Protein AF-A0A7C9ABK2-F1 (afdb_monomer_lite)

Structure (mmCIF, N/CA/C/O backbone):
data_AF-A0A7C9ABK2-F1
#
_entry.id   AF-A0A7C9ABK2-F1
#
loop_
_atom_site.group_PDB
_atom_site.id
_atom_site.type_symbol
_atom_site.label_atom_id
_atom_site.label_alt_id
_atom_site.label_comp_id
_atom_site.label_asym_id
_atom_site.label_entity_id
_atom_site.label_seq_id
_atom_site.pdbx_PDB_ins_code
_atom_site.Cartn_x
_atom_site.Cartn_y
_atom_site.Cartn_z
_atom_site.occupancy
_atom_site.B_iso_or_equiv
_atom_site.auth_seq_id
_atom_site.auth_comp_id
_atom_site.auth_asym_id
_atom_site.auth_atom_id
_atom_site.pdbx_PDB_model_num
ATOM 1 N N . ARG A 1 1 ? -64.795 30.489 -0.704 1.00 39.81 1 ARG A N 1
ATOM 2 C CA . ARG A 1 1 ? -64.327 29.083 -0.762 1.00 39.81 1 ARG A CA 1
ATOM 3 C C . ARG A 1 1 ? -62.913 29.056 -0.184 1.00 39.81 1 ARG A C 1
ATOM 5 O O . ARG A 1 1 ? -62.066 29.765 -0.701 1.00 39.81 1 ARG A O 1
ATOM 12 N N . PHE A 1 2 ? -62.745 28.343 0.932 1.00 32.12 2 PHE A N 1
ATOM 13 C CA . PHE A 1 2 ? -61.492 27.897 1.573 1.00 32.12 2 PHE A CA 1
ATOM 14 C C . PHE A 1 2 ? -60.547 27.220 0.542 1.00 32.12 2 PHE A C 1
ATOM 16 O O . PHE A 1 2 ? -61.058 26.779 -0.482 1.00 32.12 2 PHE A O 1
ATOM 23 N N . SER A 1 3 ? -59.230 27.023 0.678 1.00 32.69 3 SER A N 1
ATOM 24 C CA . SER A 1 3 ? -58.205 27.239 1.714 1.00 32.69 3 SER A CA 1
ATOM 25 C C . SER A 1 3 ? -56.818 26.993 1.072 1.00 32.69 3 SER A C 1
ATOM 27 O O . SER A 1 3 ? -56.724 26.297 0.064 1.00 32.69 3 SER A O 1
ATOM 29 N N . ASN A 1 4 ? -55.757 27.517 1.698 1.00 36.34 4 ASN A N 1
ATOM 30 C CA . ASN A 1 4 ? -54.341 27.161 1.503 1.00 36.34 4 ASN A CA 1
ATOM 31 C C . ASN A 1 4 ? -54.066 25.646 1.617 1.00 36.34 4 ASN A C 1
ATOM 33 O O . ASN A 1 4 ? -54.653 25.002 2.481 1.00 36.34 4 ASN A O 1
ATOM 37 N N . SER A 1 5 ? -53.056 25.131 0.900 1.00 35.53 5 SER A N 1
ATOM 38 C CA . SER A 1 5 ? -51.936 24.407 1.536 1.00 35.53 5 SER A CA 1
ATOM 39 C C . SER A 1 5 ? -50.783 24.149 0.564 1.00 35.53 5 SER A C 1
ATOM 41 O O . SER A 1 5 ? -50.964 23.693 -0.561 1.00 35.53 5 SER A O 1
ATOM 43 N N . GLN A 1 6 ? -49.587 24.421 1.076 1.00 47.31 6 GLN A N 1
ATOM 44 C CA . GLN A 1 6 ? -48.274 24.057 0.565 1.00 47.31 6 GLN A CA 1
ATOM 45 C C . GLN A 1 6 ? -48.133 22.532 0.441 1.00 47.31 6 GLN A C 1
ATOM 47 O O . GLN A 1 6 ? -48.621 21.801 1.301 1.00 47.31 6 GLN A O 1
ATOM 52 N N . PHE A 1 7 ? -47.360 22.073 -0.544 1.00 38.53 7 PHE A N 1
ATOM 53 C CA . PHE A 1 7 ? -46.686 20.777 -0.482 1.00 38.53 7 PHE A CA 1
ATOM 54 C C . PHE A 1 7 ? -45.187 20.990 -0.691 1.00 38.53 7 PHE A C 1
ATOM 56 O O . PHE A 1 7 ? -44.693 21.141 -1.806 1.00 38.53 7 PHE A O 1
ATOM 63 N N . ARG A 1 8 ? -44.473 21.042 0.437 1.00 41.28 8 ARG A N 1
ATOM 64 C CA . ARG A 1 8 ? -43.042 20.762 0.521 1.00 41.28 8 ARG A CA 1
ATOM 65 C C . ARG A 1 8 ? -42.880 19.248 0.430 1.00 41.28 8 ARG A C 1
ATOM 67 O O . ARG A 1 8 ? -43.354 18.558 1.323 1.00 41.28 8 ARG A O 1
ATOM 74 N N . ASN A 1 9 ? -42.159 18.758 -0.571 1.00 34.47 9 ASN A N 1
ATOM 75 C CA . ASN A 1 9 ? -41.586 17.415 -0.526 1.00 34.47 9 ASN A CA 1
ATOM 76 C C . ASN A 1 9 ? -40.066 17.547 -0.431 1.00 34.47 9 ASN A C 1
ATOM 78 O O . ASN A 1 9 ? -39.345 17.506 -1.421 1.00 34.47 9 ASN A O 1
ATOM 82 N N . THR A 1 10 ? -39.586 17.754 0.793 1.00 35.94 10 THR A N 1
ATOM 83 C CA . THR A 1 10 ? -38.205 17.460 1.177 1.00 35.94 10 THR A CA 1
ATOM 84 C C . THR A 1 10 ? -38.068 15.947 1.289 1.00 35.94 10 THR A C 1
ATOM 86 O O . THR A 1 10 ? -38.533 15.356 2.264 1.00 35.94 10 THR A O 1
ATOM 89 N N . LEU A 1 11 ? -37.449 15.319 0.293 1.00 43.12 11 LEU A N 1
ATOM 90 C CA . LEU A 1 11 ? -36.956 13.950 0.403 1.00 43.12 11 LEU A CA 1
ATOM 91 C C . LEU A 1 11 ? -35.639 14.001 1.180 1.00 43.12 11 LEU A C 1
ATOM 93 O O . LEU A 1 11 ? -34.585 14.283 0.619 1.00 43.12 11 LEU A O 1
ATOM 97 N N . THR A 1 12 ? -35.707 13.788 2.490 1.00 48.06 12 THR A N 1
ATOM 98 C CA . THR A 1 12 ? -34.525 13.457 3.286 1.00 48.06 12 THR A CA 1
ATOM 99 C C . THR A 1 12 ? -34.307 11.945 3.199 1.00 48.06 12 THR A C 1
ATOM 101 O O . THR A 1 12 ? -35.202 11.186 3.580 1.00 48.06 12 THR A O 1
ATOM 104 N N . PRO A 1 13 ? -33.151 11.456 2.720 1.00 42.41 13 PRO A N 1
ATOM 105 C CA . PRO A 1 13 ? -32.814 10.059 2.898 1.00 42.41 13 PRO A CA 1
ATOM 106 C C . PRO A 1 13 ? -32.376 9.893 4.354 1.00 42.41 13 PRO A C 1
ATOM 108 O O . PRO A 1 13 ? -31.284 10.292 4.751 1.00 42.41 13 PRO A O 1
ATOM 111 N N . LYS A 1 14 ? -33.261 9.342 5.189 1.00 44.75 14 LYS A N 1
ATOM 112 C CA . LYS A 1 14 ? -32.866 8.789 6.488 1.00 44.75 14 LYS A CA 1
ATOM 113 C C . LYS A 1 14 ? -32.170 7.458 6.235 1.00 44.75 14 LYS A C 1
ATOM 115 O O . LYS A 1 14 ? -32.783 6.399 6.354 1.00 44.75 14 LYS A O 1
ATOM 120 N N . THR A 1 15 ? -30.896 7.510 5.875 1.00 44.88 15 THR A N 1
ATOM 121 C CA . THR A 1 15 ? -30.038 6.329 5.900 1.00 44.88 15 THR A CA 1
ATOM 122 C C . THR A 1 15 ? -29.707 6.062 7.364 1.00 44.88 15 THR A C 1
ATOM 124 O O . THR A 1 15 ? -28.815 6.674 7.945 1.00 44.88 15 THR A O 1
ATOM 127 N N . HIS A 1 16 ? -30.492 5.196 8.006 1.00 41.84 16 HIS A N 1
ATOM 128 C CA . HIS A 1 16 ? -30.085 4.581 9.264 1.00 41.84 16 HIS A CA 1
ATOM 129 C C . HIS A 1 16 ? -28.910 3.652 8.950 1.00 41.84 16 HIS A C 1
ATOM 131 O O . HIS A 1 16 ? -29.102 2.473 8.657 1.00 41.84 16 HIS A O 1
ATOM 137 N N . PHE A 1 17 ? -27.693 4.194 8.984 1.00 46.81 17 PHE A N 1
ATOM 138 C CA . PHE A 1 17 ? -26.492 3.379 9.081 1.00 46.81 17 PHE A CA 1
ATOM 139 C C . PHE A 1 17 ? -26.528 2.709 10.449 1.00 46.81 17 PHE A C 1
ATOM 141 O O . PHE A 1 17 ? -26.199 3.301 11.477 1.00 46.81 17 PHE A O 1
ATOM 148 N N . VAL A 1 18 ? -27.013 1.470 10.470 1.00 43.78 18 VAL A N 1
ATOM 149 C CA . VAL A 1 18 ? -26.737 0.561 11.573 1.00 43.78 18 VAL A CA 1
ATOM 150 C C . VAL A 1 18 ? -25.224 0.396 11.563 1.00 43.78 18 VAL A C 1
ATOM 152 O O . VAL A 1 18 ? -24.700 -0.312 10.707 1.00 43.78 18 VAL A O 1
ATOM 155 N N . ARG A 1 19 ? -24.532 1.095 12.473 1.00 43.00 19 ARG A N 1
ATOM 156 C CA . ARG A 1 19 ? -23.124 0.848 12.787 1.00 43.00 19 ARG A CA 1
ATOM 157 C C . ARG A 1 19 ? -23.029 -0.598 13.254 1.00 43.00 19 ARG A C 1
ATOM 159 O O . ARG A 1 19 ? -23.260 -0.902 14.423 1.00 43.00 19 ARG A O 1
ATOM 166 N N . ARG A 1 20 ? -22.802 -1.515 12.317 1.00 47.53 20 ARG A N 1
ATOM 167 C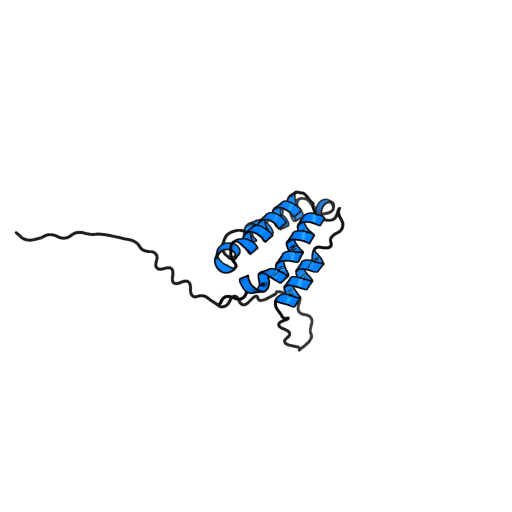 CA . ARG A 1 20 ? -22.340 -2.848 12.668 1.00 47.53 20 ARG A CA 1
ATOM 168 C C . ARG A 1 20 ? -20.908 -2.659 13.155 1.00 47.53 20 ARG A C 1
ATOM 170 O O . ARG A 1 20 ? -20.159 -1.960 12.477 1.00 47.53 20 ARG A O 1
ATOM 177 N N . PRO A 1 21 ? -20.525 -3.226 14.308 1.00 44.19 21 PRO A N 1
ATOM 178 C CA . PRO A 1 21 ? -19.114 -3.310 14.638 1.00 44.19 21 PRO A CA 1
ATOM 179 C C . PRO A 1 21 ? -18.418 -3.986 13.457 1.00 44.19 21 PRO A C 1
ATOM 181 O O . PRO A 1 21 ? -18.882 -5.032 12.987 1.00 44.19 21 PRO A O 1
ATOM 184 N N . PHE A 1 22 ? -17.378 -3.340 12.933 1.00 46.69 22 PHE A N 1
ATOM 185 C CA . PHE A 1 22 ? -16.584 -3.853 11.828 1.00 46.69 22 PHE A CA 1
ATOM 186 C C . PHE A 1 22 ? -15.852 -5.100 12.334 1.00 46.69 22 PHE A C 1
ATOM 188 O O . PHE A 1 22 ? -14.774 -5.037 12.917 1.00 46.69 22 PHE A O 1
ATOM 195 N N . SER A 1 23 ? -16.510 -6.254 12.226 1.00 42.09 23 SER A N 1
ATOM 196 C CA . SER A 1 23 ? -15.901 -7.539 12.535 1.00 42.09 23 SER A CA 1
ATOM 197 C C . SER A 1 23 ? -15.054 -7.912 11.330 1.00 42.09 23 SER A C 1
ATOM 199 O O . SER A 1 23 ? -15.564 -8.423 10.332 1.00 42.09 23 SER A O 1
ATOM 201 N N . VAL A 1 24 ? -13.763 -7.599 11.411 1.00 47.97 24 VAL A N 1
ATOM 202 C CA . VAL A 1 24 ? -12.772 -8.031 10.428 1.00 47.97 24 VAL A CA 1
ATOM 203 C C . VAL A 1 24 ? -12.662 -9.553 10.530 1.00 47.97 24 VAL A C 1
ATOM 205 O O . VAL A 1 24 ? -11.942 -10.081 11.371 1.00 47.97 24 VAL A O 1
ATOM 208 N N . SER A 1 25 ? -13.415 -10.287 9.711 1.00 43.25 25 SER A N 1
ATOM 209 C CA . SER A 1 25 ? -13.138 -11.708 9.490 1.00 43.25 25 SER A CA 1
ATOM 210 C C . SER A 1 25 ? -11.958 -11.795 8.538 1.00 43.25 25 SER A C 1
ATOM 212 O O . SER A 1 25 ? -12.117 -11.726 7.321 1.00 43.25 25 SER A O 1
ATOM 214 N N . LEU A 1 26 ? -10.758 -11.890 9.105 1.00 51.47 26 LEU A N 1
ATOM 215 C CA . LEU A 1 26 ? -9.567 -12.201 8.333 1.00 51.47 26 LEU A CA 1
ATOM 216 C C . LEU A 1 26 ? -9.713 -13.615 7.775 1.00 51.47 26 LEU A C 1
ATOM 218 O O . LEU A 1 26 ? -9.858 -14.575 8.530 1.00 51.47 26 LEU A O 1
ATOM 222 N N . ALA A 1 27 ? -9.653 -13.740 6.451 1.00 45.16 27 ALA A N 1
ATOM 223 C CA . ALA A 1 27 ? -9.524 -15.022 5.773 1.00 45.16 27 ALA A CA 1
ATOM 224 C C . ALA A 1 27 ? -8.092 -15.553 5.961 1.00 45.16 27 ALA A C 1
ATOM 226 O O . ALA A 1 27 ? -7.303 -15.620 5.021 1.00 45.16 27 ALA A O 1
ATOM 227 N N . LEU A 1 28 ? -7.729 -15.876 7.202 1.00 45.97 28 LEU A N 1
ATOM 228 C CA . LEU A 1 28 ? -6.556 -16.689 7.483 1.00 45.97 28 LEU A CA 1
ATOM 229 C C . LEU A 1 28 ? -6.854 -18.080 6.924 1.00 45.97 28 LEU A C 1
ATOM 231 O O . LEU A 1 28 ? -7.902 -18.655 7.220 1.00 45.97 28 LEU A O 1
ATOM 235 N N . THR A 1 29 ? -5.968 -18.604 6.083 1.00 39.94 29 THR A N 1
ATOM 236 C CA . THR A 1 29 ? -6.036 -19.998 5.645 1.00 39.94 29 THR A CA 1
ATOM 237 C C . THR A 1 29 ? -6.166 -20.883 6.886 1.00 39.94 29 THR A C 1
ATOM 239 O O . THR A 1 29 ? -5.365 -20.758 7.811 1.00 39.94 29 THR A O 1
ATOM 242 N N . GLU A 1 30 ? -7.216 -21.713 6.944 1.00 40.19 30 GLU A N 1
ATOM 243 C CA . GLU A 1 30 ? -7.496 -22.596 8.082 1.00 40.19 30 GLU A CA 1
ATOM 244 C C . GLU A 1 30 ? -6.265 -23.463 8.374 1.00 40.19 30 GLU A C 1
ATOM 246 O O . GLU A 1 30 ? -5.985 -24.450 7.696 1.00 40.19 30 GLU A O 1
ATOM 251 N N . SER A 1 31 ? -5.495 -23.062 9.383 1.00 44.94 31 SER A N 1
ATOM 252 C CA . SER A 1 31 ? -4.517 -23.917 10.033 1.00 44.94 31 SER A CA 1
ATOM 253 C C . SER A 1 31 ? -5.272 -24.667 11.120 1.00 44.94 31 SER A C 1
ATOM 255 O O . SER A 1 31 ? -5.863 -24.049 12.005 1.00 44.94 31 SER A O 1
ATOM 257 N N . ASP A 1 32 ? -5.292 -25.991 10.998 1.00 50.69 32 ASP A N 1
ATOM 258 C CA . ASP A 1 32 ? -6.108 -26.969 11.730 1.00 50.69 32 ASP A CA 1
ATOM 259 C C . ASP A 1 32 ? -5.717 -27.071 13.227 1.00 50.69 32 ASP A C 1
ATOM 261 O O . ASP A 1 32 ? -5.285 -28.108 13.735 1.00 50.69 32 ASP A O 1
ATOM 265 N N . SER A 1 33 ? -5.770 -25.949 13.954 1.00 45.72 33 SER A N 1
ATOM 266 C CA . SER A 1 33 ? -5.363 -25.843 15.355 1.00 45.72 33 SER A CA 1
ATOM 267 C C . SER A 1 33 ? -6.463 -25.195 16.203 1.00 45.72 33 SER A C 1
ATOM 269 O O . SER A 1 33 ? -6.861 -24.059 15.941 1.00 45.72 33 SER A O 1
ATOM 271 N N . PRO A 1 34 ? -6.952 -25.864 17.268 1.00 44.97 34 PRO A N 1
ATOM 272 C CA . PRO A 1 34 ? -8.034 -25.368 18.104 1.00 44.97 34 PRO A CA 1
ATOM 273 C C . PRO A 1 34 ? -7.478 -24.365 19.118 1.00 44.97 34 PRO A C 1
ATOM 275 O O . PRO A 1 34 ? -7.352 -24.642 20.310 1.00 44.97 34 PRO A O 1
ATOM 278 N N . LYS A 1 35 ? -7.120 -23.176 18.649 1.00 47.28 35 LYS A N 1
ATOM 279 C CA . LYS A 1 35 ? -7.007 -21.985 19.487 1.00 47.28 35 LYS A CA 1
ATOM 280 C C . LYS A 1 35 ? -7.724 -20.865 18.763 1.00 47.28 35 LYS A C 1
ATOM 282 O O . LYS A 1 35 ? -7.267 -20.396 17.731 1.00 47.28 35 LYS A O 1
ATOM 287 N N . SER A 1 36 ? -8.845 -20.444 19.340 1.00 54.88 36 SER A N 1
ATOM 288 C CA . SER A 1 36 ? -9.445 -19.138 19.084 1.00 54.88 36 SER A CA 1
ATOM 289 C C . SER A 1 36 ? -8.374 -18.073 19.320 1.00 54.88 36 SER A C 1
ATOM 291 O O . SER A 1 36 ? -8.152 -17.647 20.452 1.00 54.88 36 SER A O 1
ATOM 293 N N . LEU A 1 37 ? -7.677 -17.683 18.264 1.00 49.28 37 LEU A N 1
ATOM 294 C CA . LEU A 1 37 ? -6.776 -16.548 18.241 1.00 49.28 37 LEU A CA 1
ATOM 295 C C . LEU A 1 37 ? -7.460 -15.561 17.310 1.00 49.28 37 LEU A C 1
ATOM 297 O O . LEU A 1 37 ? -7.327 -15.668 16.100 1.00 49.28 37 LEU A O 1
ATOM 301 N N . ASN A 1 38 ? -8.262 -14.655 17.867 1.00 59.72 38 ASN A N 1
ATOM 302 C CA . ASN A 1 38 ? -8.382 -13.351 17.231 1.00 59.72 38 ASN A CA 1
ATOM 303 C C . ASN A 1 38 ? -7.080 -12.644 17.616 1.00 59.72 38 ASN A C 1
ATOM 305 O O . ASN A 1 38 ? -6.946 -12.279 18.788 1.00 59.72 38 ASN A O 1
ATOM 309 N N . PRO A 1 39 ? -6.067 -12.589 16.734 1.00 67.56 39 PRO A N 1
ATOM 310 C CA . PRO A 1 39 ? -4.872 -11.820 17.028 1.00 67.56 39 PRO A CA 1
ATOM 311 C C . PRO A 1 39 ? -5.267 -10.362 17.256 1.00 67.56 39 PRO A C 1
ATOM 313 O O . PRO A 1 39 ? -6.221 -9.852 16.668 1.00 67.56 39 PRO A O 1
ATOM 316 N N . ASP A 1 40 ? -4.544 -9.724 18.165 1.00 80.88 40 ASP A N 1
ATOM 317 C CA . ASP A 1 40 ? -4.704 -8.309 18.451 1.00 80.88 40 ASP A CA 1
ATOM 318 C C . ASP A 1 40 ? -4.557 -7.486 17.144 1.00 80.88 40 ASP A C 1
ATOM 320 O O . ASP A 1 40 ? -3.606 -7.728 16.389 1.00 80.88 40 ASP A O 1
ATOM 324 N N . PRO A 1 41 ? -5.482 -6.552 16.835 1.00 80.94 41 PRO A N 1
ATOM 325 C CA . PRO A 1 41 ? -5.467 -5.777 15.591 1.00 80.94 41 PRO A CA 1
ATOM 326 C C . PRO A 1 41 ? -4.138 -5.072 15.324 1.00 80.94 41 PRO A C 1
ATOM 328 O O . PRO A 1 41 ? -3.699 -5.004 14.178 1.00 80.94 41 PRO A O 1
ATOM 331 N N . GLN A 1 42 ? -3.456 -4.596 16.366 1.00 84.69 42 GLN A N 1
ATOM 332 C CA . GLN A 1 42 ? -2.164 -3.937 16.219 1.00 84.69 42 GLN A CA 1
ATOM 333 C C . GLN A 1 42 ? -1.081 -4.912 15.744 1.00 84.69 42 GLN A C 1
ATOM 335 O O . GLN A 1 42 ? -0.292 -4.574 14.862 1.00 84.69 42 GLN A O 1
ATOM 340 N N . THR A 1 43 ? -1.075 -6.135 16.280 1.00 86.94 43 THR A N 1
ATOM 341 C CA . THR A 1 43 ? -0.149 -7.198 15.853 1.00 86.94 43 THR A CA 1
ATOM 342 C C . THR A 1 43 ? -0.362 -7.553 14.380 1.00 86.94 43 THR A C 1
ATOM 344 O O . THR A 1 43 ? 0.595 -7.656 13.622 1.00 86.94 43 THR A O 1
ATOM 347 N N . LEU A 1 44 ? -1.618 -7.646 13.942 1.00 86.56 44 LEU A N 1
ATOM 348 C CA . LEU A 1 44 ? -1.960 -7.902 12.540 1.00 86.56 44 LEU A CA 1
ATOM 349 C C . LEU A 1 44 ? -1.508 -6.790 11.595 1.00 86.56 44 LEU A C 1
ATOM 351 O O . LEU A 1 44 ? -1.006 -7.062 10.507 1.00 86.56 44 LEU A O 1
ATOM 355 N N . LEU A 1 45 ? -1.709 -5.534 11.991 1.00 88.19 45 LEU A N 1
ATOM 356 C CA . LEU A 1 45 ? -1.273 -4.387 11.197 1.00 88.19 45 LEU A CA 1
ATOM 357 C C . LEU A 1 45 ? 0.251 -4.322 11.127 1.00 88.19 45 LEU A C 1
ATOM 359 O O . LEU A 1 45 ? 0.787 -3.883 10.111 1.00 88.19 45 LEU A O 1
ATOM 363 N N . GLN A 1 46 ? 0.942 -4.763 12.181 1.00 89.88 46 GLN A N 1
ATOM 364 C CA . GLN A 1 46 ? 2.395 -4.874 12.193 1.00 89.88 46 GLN A CA 1
ATOM 365 C C . GLN A 1 46 ? 2.878 -5.974 11.243 1.00 89.88 46 GLN A C 1
ATOM 367 O O . GLN A 1 46 ? 3.726 -5.698 10.399 1.00 89.88 46 GLN A O 1
ATOM 372 N N . ASP A 1 47 ? 2.284 -7.167 11.297 1.00 90.00 47 ASP A N 1
ATOM 373 C CA . ASP A 1 47 ? 2.601 -8.258 10.367 1.00 90.00 47 ASP A CA 1
ATOM 374 C C . ASP A 1 47 ? 2.329 -7.842 8.912 1.00 90.00 47 ASP A C 1
ATOM 376 O O . ASP A 1 47 ? 3.123 -8.114 8.005 1.00 90.00 47 ASP A O 1
ATOM 380 N N . LEU A 1 48 ? 1.226 -7.119 8.684 1.00 89.00 48 LEU A N 1
ATOM 381 C CA . LEU A 1 48 ? 0.922 -6.526 7.389 1.00 89.00 48 LEU A CA 1
ATOM 382 C C . LEU A 1 48 ? 2.010 -5.531 6.986 1.00 89.00 48 LEU A C 1
ATOM 384 O O . LEU A 1 48 ? 2.519 -5.640 5.879 1.00 89.00 48 LEU A O 1
ATOM 388 N N . ALA A 1 49 ? 2.402 -4.597 7.854 1.00 91.38 49 ALA A N 1
ATOM 389 C CA . ALA A 1 49 ? 3.459 -3.629 7.564 1.00 91.38 49 ALA A CA 1
ATOM 390 C C . ALA A 1 49 ? 4.794 -4.299 7.204 1.00 91.38 49 ALA A C 1
ATOM 392 O O . ALA A 1 49 ? 5.464 -3.867 6.263 1.00 91.38 49 ALA A O 1
ATOM 393 N N . ASP A 1 50 ? 5.153 -5.371 7.903 1.00 91.56 50 ASP A N 1
ATOM 394 C CA . ASP A 1 50 ? 6.397 -6.107 7.679 1.00 91.56 50 ASP A CA 1
ATOM 395 C C . ASP A 1 50 ? 6.373 -6.892 6.357 1.00 91.56 50 ASP A C 1
ATOM 397 O O . ASP A 1 50 ? 7.405 -7.032 5.700 1.00 91.56 50 ASP A O 1
ATOM 401 N N . SER A 1 51 ? 5.194 -7.314 5.884 1.00 91.50 51 SER A N 1
ATOM 402 C CA . SER A 1 51 ? 5.043 -7.980 4.578 1.00 91.50 51 SER A CA 1
ATOM 403 C C . SER A 1 51 ? 5.388 -7.090 3.372 1.00 91.50 51 SER A C 1
ATOM 405 O O . SER A 1 51 ? 5.604 -7.599 2.270 1.00 91.50 51 SER A O 1
ATOM 407 N N . PHE A 1 52 ? 5.479 -5.770 3.571 1.00 91.62 52 PHE A N 1
ATOM 408 C CA . PHE A 1 52 ? 5.822 -4.802 2.526 1.00 91.62 52 PHE A CA 1
ATOM 409 C C . PHE A 1 52 ? 7.328 -4.564 2.373 1.00 91.62 52 PHE A C 1
ATOM 411 O O . PHE A 1 52 ? 7.718 -3.763 1.520 1.00 91.62 52 PHE A O 1
ATOM 418 N N . ASP A 1 53 ? 8.182 -5.258 3.134 1.00 92.25 53 ASP A N 1
ATOM 419 C CA . ASP A 1 53 ? 9.636 -5.264 2.919 1.00 92.25 53 ASP A CA 1
ATOM 420 C C . ASP A 1 53 ? 10.007 -6.095 1.674 1.00 92.25 53 ASP A C 1
ATOM 422 O O . ASP A 1 53 ? 10.580 -7.185 1.729 1.00 92.25 53 ASP A O 1
ATOM 426 N N . LEU A 1 54 ? 9.581 -5.592 0.515 1.00 92.56 54 LEU A N 1
ATOM 427 C CA . LEU A 1 54 ? 9.675 -6.261 -0.774 1.00 92.56 54 LEU A CA 1
ATOM 428 C C . LEU A 1 54 ? 10.958 -5.846 -1.517 1.00 92.56 54 LEU A C 1
ATOM 430 O O . LEU A 1 54 ? 11.341 -4.670 -1.490 1.00 92.56 54 LEU A O 1
ATOM 434 N N . PRO A 1 55 ? 11.595 -6.767 -2.270 1.00 94.06 55 PRO A N 1
ATOM 435 C CA . PRO A 1 55 ? 12.719 -6.432 -3.142 1.00 94.06 55 PRO A CA 1
ATOM 436 C C . PRO A 1 55 ? 12.381 -5.291 -4.105 1.00 94.06 55 PRO A C 1
ATOM 438 O O . PRO A 1 55 ? 11.281 -5.255 -4.644 1.00 94.06 55 PRO A O 1
ATOM 441 N N . ALA A 1 56 ? 13.343 -4.414 -4.403 1.00 91.50 56 ALA A N 1
ATOM 442 C CA . ALA A 1 56 ? 13.132 -3.241 -5.264 1.00 91.50 56 ALA A CA 1
ATOM 443 C C . ALA A 1 56 ? 12.563 -3.558 -6.664 1.00 91.50 56 ALA A C 1
ATOM 445 O O . ALA A 1 56 ? 11.957 -2.703 -7.299 1.00 91.50 56 ALA A O 1
ATOM 446 N N . ASP A 1 57 ? 12.747 -4.784 -7.154 1.00 92.25 57 ASP A N 1
ATOM 447 C CA . ASP A 1 57 ? 12.259 -5.246 -8.453 1.00 92.25 57 ASP A CA 1
ATOM 448 C C . ASP A 1 57 ? 11.003 -6.133 -8.362 1.00 92.25 57 ASP A C 1
ATOM 450 O O . ASP A 1 57 ? 10.586 -6.714 -9.366 1.00 92.25 57 ASP A O 1
ATOM 454 N N . TYR A 1 58 ? 10.382 -6.246 -7.183 1.00 93.69 58 TYR A N 1
ATOM 455 C CA . TYR A 1 58 ? 9.248 -7.137 -6.936 1.00 93.69 58 TYR A CA 1
ATOM 456 C C . TYR A 1 58 ? 8.079 -6.861 -7.886 1.00 93.69 58 TYR A C 1
ATOM 458 O O . TYR A 1 58 ? 7.672 -7.751 -8.632 1.00 93.69 58 TYR A O 1
ATOM 466 N N . PHE A 1 59 ? 7.589 -5.617 -7.939 1.00 89.56 59 PHE A N 1
ATOM 467 C CA . PHE A 1 59 ? 6.480 -5.255 -8.827 1.00 89.56 59 PHE A CA 1
ATOM 468 C C . PHE A 1 59 ? 6.852 -5.407 -10.306 1.00 89.56 59 PHE A C 1
ATOM 470 O O . PHE A 1 59 ? 6.019 -5.815 -11.110 1.00 89.56 59 PHE A O 1
ATOM 477 N N . ALA A 1 60 ? 8.113 -5.170 -10.678 1.00 88.19 60 ALA A N 1
ATOM 478 C CA . ALA A 1 60 ? 8.576 -5.347 -12.054 1.00 88.19 60 ALA A CA 1
ATOM 479 C C . ALA A 1 60 ? 8.544 -6.817 -12.515 1.00 88.19 60 ALA A C 1
ATOM 481 O O . ALA A 1 60 ? 8.382 -7.081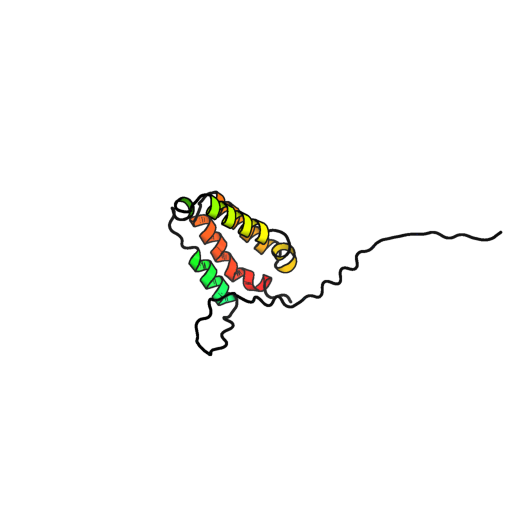 -13.707 1.00 88.19 60 ALA A O 1
ATOM 482 N N . LYS A 1 61 ? 8.664 -7.772 -11.583 1.00 92.94 61 LYS A N 1
ATOM 483 C CA . LYS A 1 61 ? 8.559 -9.215 -11.852 1.00 92.94 61 LYS A CA 1
ATOM 484 C C . LYS A 1 61 ? 7.117 -9.698 -12.001 1.00 92.94 61 LYS A C 1
ATOM 486 O O . LYS A 1 61 ? 6.906 -10.795 -12.518 1.00 92.94 61 LYS A O 1
ATOM 491 N N . LEU A 1 62 ? 6.131 -8.918 -11.556 1.00 91.94 62 LEU A N 1
ATOM 492 C CA . LEU A 1 62 ? 4.731 -9.312 -11.648 1.00 91.94 62 LEU A CA 1
ATOM 493 C C . LEU A 1 62 ? 4.220 -9.204 -13.098 1.00 91.94 62 LEU A C 1
ATOM 495 O O . LEU A 1 62 ? 4.478 -8.199 -13.783 1.00 91.94 62 LEU A O 1
ATOM 499 N N . PRO A 1 63 ? 3.430 -10.194 -13.564 1.00 94.12 63 PRO A N 1
ATOM 500 C CA . PRO A 1 63 ? 2.672 -10.073 -14.801 1.00 94.12 63 PRO A CA 1
ATOM 501 C C . PRO A 1 63 ? 1.859 -8.779 -14.821 1.00 94.12 63 PRO A C 1
ATOM 503 O O . PRO A 1 63 ? 1.405 -8.294 -13.784 1.00 94.12 63 PRO A O 1
ATOM 506 N N . ARG A 1 64 ? 1.678 -8.209 -16.016 1.00 91.62 64 ARG A N 1
ATOM 507 C CA . ARG A 1 64 ? 0.969 -6.934 -16.177 1.00 91.62 64 ARG A CA 1
ATOM 508 C C . ARG A 1 64 ? -0.438 -6.981 -15.579 1.00 91.62 64 ARG A C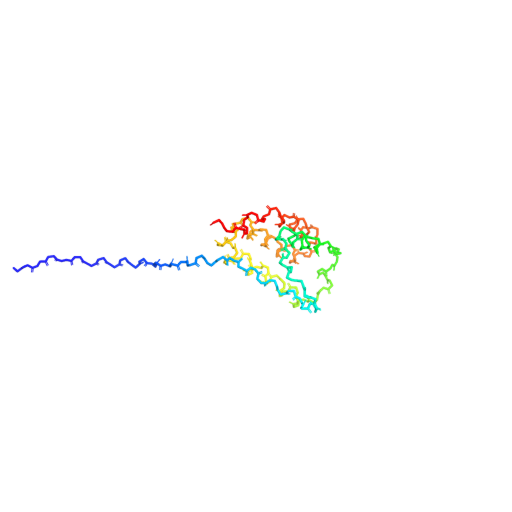 1
ATOM 510 O O . ARG A 1 64 ? -0.814 -6.031 -14.911 1.00 91.62 64 ARG A O 1
ATOM 517 N N . ASP A 1 65 ? -1.166 -8.070 -15.796 1.00 94.56 65 ASP A N 1
ATOM 518 C CA . ASP A 1 65 ? -2.559 -8.189 -15.357 1.00 94.56 65 ASP A CA 1
ATOM 519 C C . ASP A 1 65 ? -2.660 -8.197 -13.827 1.00 94.56 65 ASP A C 1
ATOM 521 O O . ASP A 1 65 ? -3.420 -7.426 -13.262 1.00 94.56 65 ASP A O 1
ATOM 525 N N . LEU A 1 66 ? -1.770 -8.924 -13.145 1.00 92.12 66 LEU A N 1
ATOM 526 C CA . LEU A 1 66 ? -1.732 -8.948 -11.682 1.00 92.12 66 LEU A CA 1
ATOM 527 C C . LEU A 1 66 ? -1.374 -7.583 -11.071 1.00 92.12 66 LEU A C 1
ATOM 529 O O . LEU A 1 66 ? -1.864 -7.232 -10.002 1.00 92.12 66 LEU A O 1
ATOM 533 N N . ARG A 1 67 ? -0.524 -6.792 -11.740 1.00 89.94 67 ARG A N 1
ATOM 534 C CA . ARG A 1 67 ? -0.259 -5.409 -11.309 1.00 89.94 67 ARG A CA 1
ATOM 535 C C . ARG A 1 67 ? -1.495 -4.525 -11.419 1.00 89.94 67 ARG A C 1
ATOM 537 O O . ARG A 1 67 ? -1.678 -3.663 -10.568 1.00 89.94 67 ARG A O 1
ATOM 544 N N . LEU A 1 68 ? -2.309 -4.723 -12.456 1.00 92.50 68 LEU A N 1
ATOM 545 C CA . LEU A 1 68 ? -3.572 -4.003 -12.601 1.00 92.50 68 LEU A CA 1
ATOM 546 C C . LEU A 1 68 ? -4.540 -4.409 -11.491 1.00 92.50 68 LEU A C 1
ATOM 548 O O . LEU A 1 68 ? -5.021 -3.530 -10.789 1.00 92.50 68 LEU A O 1
ATOM 552 N N . ASP A 1 69 ? -4.709 -5.711 -11.254 1.00 94.31 69 ASP A N 1
ATOM 553 C CA . ASP A 1 69 ? -5.594 -6.222 -10.200 1.00 94.31 69 ASP A CA 1
ATOM 554 C C . ASP A 1 69 ? -5.214 -5.681 -8.808 1.00 94.31 69 ASP A C 1
ATOM 556 O O . ASP A 1 69 ? -6.079 -5.305 -8.019 1.00 94.31 69 ASP A O 1
ATOM 560 N N . LEU A 1 70 ? -3.912 -5.607 -8.499 1.00 89.50 70 LEU A N 1
ATOM 561 C CA . LEU A 1 70 ? -3.417 -5.047 -7.234 1.00 89.50 70 LEU A CA 1
ATOM 562 C C . LEU A 1 70 ? -3.732 -3.555 -7.095 1.00 89.50 70 LEU A C 1
ATOM 564 O O . LEU A 1 70 ? -4.157 -3.109 -6.027 1.00 89.50 70 LEU A O 1
ATOM 568 N N . ASN A 1 71 ? -3.523 -2.786 -8.162 1.00 89.69 71 ASN A N 1
ATOM 569 C CA . ASN A 1 71 ? -3.804 -1.355 -8.155 1.00 89.69 71 ASN A CA 1
ATOM 570 C C . ASN A 1 71 ? -5.306 -1.083 -8.036 1.00 89.69 71 ASN A C 1
ATOM 572 O O . ASN A 1 71 ? -5.688 -0.206 -7.261 1.00 89.69 71 ASN A O 1
ATOM 576 N N . ASP A 1 72 ? -6.139 -1.853 -8.737 1.00 91.31 72 ASP A N 1
ATOM 577 C CA . ASP A 1 72 ? -7.597 -1.746 -8.674 1.00 91.31 72 ASP A CA 1
ATOM 578 C C . ASP A 1 72 ? -8.098 -2.064 -7.262 1.00 91.31 72 ASP A C 1
ATOM 580 O O . ASP A 1 72 ? -8.836 -1.275 -6.678 1.00 91.31 72 ASP A O 1
ATOM 584 N N . ALA A 1 73 ? -7.605 -3.144 -6.646 1.00 90.69 73 ALA A N 1
ATOM 585 C CA . ALA A 1 73 ? -7.964 -3.489 -5.273 1.00 90.69 73 ALA A CA 1
ATOM 586 C C . ALA A 1 73 ? -7.575 -2.388 -4.271 1.00 90.69 73 ALA A C 1
ATOM 588 O O . ALA A 1 73 ? -8.374 -2.021 -3.411 1.00 90.69 73 ALA A O 1
ATOM 589 N N . ALA A 1 74 ? -6.366 -1.828 -4.370 1.00 88.69 74 ALA A N 1
ATOM 590 C CA . ALA A 1 74 ? -5.932 -0.756 -3.474 1.00 88.69 74 ALA A CA 1
ATOM 591 C C . ALA A 1 74 ? -6.695 0.558 -3.718 1.00 88.69 74 ALA A C 1
ATOM 593 O O . ALA A 1 74 ? -6.996 1.286 -2.768 1.00 88.69 74 ALA A O 1
ATOM 594 N N . PHE A 1 75 ? -7.051 0.851 -4.969 1.00 89.06 75 PHE A N 1
ATOM 595 C CA . PHE A 1 75 ? -7.882 1.998 -5.320 1.00 89.06 75 PHE A CA 1
ATOM 596 C C . PHE A 1 75 ? -9.304 1.857 -4.773 1.00 89.06 75 PHE A C 1
ATOM 598 O O . PHE A 1 75 ? -9.806 2.793 -4.143 1.00 89.06 75 PHE A O 1
ATOM 605 N N . ASP A 1 76 ? -9.925 0.694 -4.958 1.00 90.00 76 ASP A N 1
ATOM 606 C CA . ASP A 1 76 ? -11.254 0.381 -4.436 1.00 90.00 76 ASP A CA 1
ATOM 607 C C . ASP A 1 76 ? -11.276 0.440 -2.912 1.00 90.00 76 ASP A C 1
ATOM 609 O O . ASP A 1 76 ? -12.225 0.958 -2.337 1.00 90.00 76 ASP A O 1
ATOM 613 N N . LEU A 1 77 ? -10.211 -0.016 -2.246 1.00 86.06 77 LEU A N 1
ATOM 614 C CA . LEU A 1 77 ? -10.074 0.122 -0.798 1.00 86.06 77 LEU A CA 1
ATOM 615 C C . LEU A 1 77 ? -9.887 1.575 -0.362 1.00 86.06 77 LEU A C 1
ATOM 617 O O . LEU A 1 77 ? -10.338 1.939 0.710 1.00 86.06 77 LEU A O 1
ATOM 621 N N . SER A 1 78 ? -9.217 2.420 -1.144 1.00 82.75 78 SER A N 1
ATOM 622 C CA . SER A 1 78 ? -9.003 3.824 -0.766 1.00 82.75 78 SER A CA 1
ATOM 623 C C . SER A 1 78 ? -10.251 4.702 -0.889 1.00 82.75 78 SER A C 1
ATOM 625 O O . SER A 1 78 ? -10.322 5.772 -0.283 1.00 82.75 78 SER A O 1
ATOM 627 N N . ASN A 1 79 ? -11.231 4.253 -1.673 1.00 81.75 79 ASN A N 1
ATOM 628 C CA . ASN A 1 79 ? -12.472 4.964 -1.936 1.00 81.75 79 ASN A CA 1
ATOM 629 C C . ASN A 1 79 ? -13.658 4.242 -1.279 1.00 81.75 79 ASN A C 1
ATOM 631 O O . ASN A 1 79 ? -13.669 3.030 -1.106 1.00 81.75 79 ASN A O 1
ATOM 635 N N . GLY A 1 80 ? -14.704 4.980 -0.914 1.00 77.38 80 GLY A N 1
ATOM 636 C CA . GLY A 1 80 ? -15.924 4.373 -0.375 1.00 77.38 80 GLY A CA 1
ATOM 637 C C . GLY A 1 80 ? -15.777 3.897 1.080 1.00 77.38 80 GLY A C 1
ATOM 638 O O . GLY A 1 80 ? -15.342 4.697 1.908 1.00 77.38 80 GLY A O 1
ATOM 639 N N . PRO A 1 81 ? -16.148 2.645 1.434 1.00 76.69 81 PRO A N 1
ATOM 640 C CA . PRO A 1 81 ? -16.373 2.251 2.829 1.00 76.69 81 PRO A CA 1
ATOM 641 C C . PRO A 1 81 ? -15.192 2.490 3.767 1.00 76.69 81 PRO A C 1
ATOM 643 O O . PRO A 1 81 ? -15.402 2.884 4.903 1.00 76.69 81 PRO A O 1
ATOM 646 N N . VAL A 1 82 ? -13.948 2.312 3.316 1.00 80.94 82 VAL A N 1
ATOM 647 C CA . VAL A 1 82 ? -12.783 2.548 4.186 1.00 80.94 82 VAL A CA 1
ATOM 648 C C . VAL A 1 82 ? -12.597 4.037 4.478 1.00 80.94 82 VAL A C 1
ATOM 650 O O . VAL A 1 82 ? -12.301 4.403 5.611 1.00 80.94 82 VAL A O 1
ATOM 653 N N . LEU A 1 83 ? -12.804 4.912 3.490 1.00 80.81 83 LEU A N 1
ATOM 654 C CA . LEU A 1 83 ? -12.755 6.359 3.703 1.00 80.81 83 LEU A CA 1
ATOM 655 C C . LEU A 1 83 ? -13.877 6.805 4.658 1.00 80.81 83 LEU A C 1
ATOM 657 O O . LEU A 1 83 ? -13.641 7.615 5.554 1.00 80.81 83 LEU A O 1
ATOM 661 N N . ASP A 1 84 ? -15.078 6.252 4.473 1.00 80.88 84 ASP A N 1
ATOM 662 C CA . ASP A 1 84 ? -16.279 6.614 5.232 1.00 80.88 84 ASP A CA 1
ATOM 663 C C . ASP A 1 84 ? -16.282 6.043 6.664 1.00 80.88 84 ASP A C 1
ATOM 665 O O . ASP A 1 84 ? -16.783 6.692 7.586 1.00 80.88 84 ASP A O 1
ATOM 669 N N . GLU A 1 85 ? -15.738 4.839 6.868 1.00 80.88 85 GLU A N 1
ATOM 670 C CA . GLU A 1 85 ? -15.789 4.106 8.143 1.00 80.88 85 GLU A CA 1
ATOM 671 C C . GLU A 1 85 ? -14.488 4.200 8.950 1.00 80.88 85 GLU A C 1
ATOM 673 O O . GLU A 1 85 ? -14.546 4.250 10.178 1.00 80.88 85 GLU A O 1
ATOM 678 N N . CYS A 1 86 ? -13.328 4.256 8.289 1.00 80.31 86 CYS A N 1
ATOM 679 C CA . CYS A 1 86 ? -12.006 4.267 8.931 1.00 80.31 86 CYS A CA 1
ATOM 680 C C . CYS A 1 86 ? -11.278 5.617 8.807 1.00 80.31 86 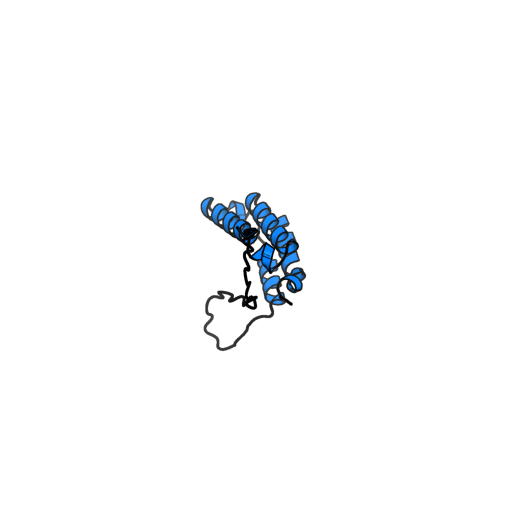CYS A C 1
ATOM 682 O O . CYS A 1 86 ? -10.216 5.818 9.398 1.00 80.31 86 CYS A O 1
ATOM 684 N N . GLY A 1 87 ? -11.848 6.558 8.053 1.00 85.38 87 GLY A N 1
ATOM 685 C CA . GLY A 1 87 ? -11.405 7.943 7.986 1.00 85.38 87 GLY A CA 1
ATOM 686 C C . GLY A 1 87 ? -10.437 8.267 6.848 1.00 85.38 87 GLY A C 1
ATOM 687 O O . GLY A 1 87 ? -9.846 7.410 6.187 1.00 85.38 87 GLY A O 1
ATOM 688 N N . GLN A 1 88 ? -10.268 9.576 6.641 1.00 87.75 88 GLN A N 1
ATOM 689 C CA . GLN A 1 88 ? -9.514 10.133 5.520 1.00 87.75 88 GLN A CA 1
ATOM 690 C C . GLN A 1 88 ? -8.035 9.726 5.526 1.00 87.75 88 GLN A C 1
ATOM 692 O O . GLN A 1 88 ? -7.489 9.412 4.475 1.00 87.75 88 GLN A O 1
ATOM 697 N N . GLU A 1 89 ? -7.393 9.687 6.695 1.00 89.12 89 GLU A N 1
ATOM 698 C CA . GLU A 1 89 ? -5.964 9.367 6.806 1.00 89.12 89 GLU A CA 1
ATOM 699 C C . GLU A 1 89 ? -5.643 7.936 6.346 1.00 89.12 89 GLU A C 1
ATOM 701 O O . GLU A 1 89 ? -4.652 7.711 5.641 1.00 89.12 89 GLU A O 1
ATOM 706 N N . LEU A 1 90 ? -6.501 6.966 6.689 1.00 88.00 90 LEU A N 1
ATOM 707 C CA . LEU A 1 90 ? -6.334 5.593 6.223 1.00 88.00 90 LEU A CA 1
ATOM 708 C C . LEU A 1 90 ? -6.610 5.4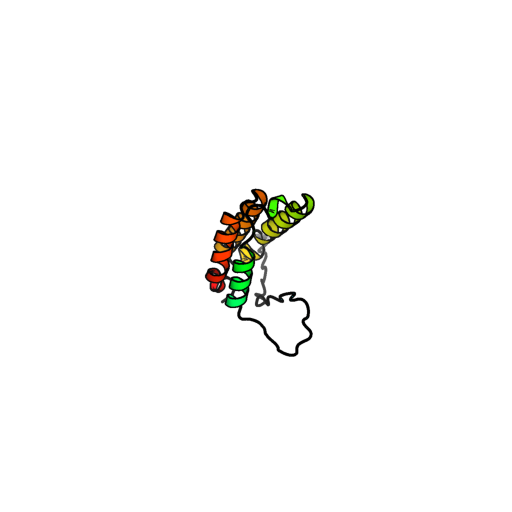82 4.721 1.00 88.00 90 LEU A C 1
ATOM 710 O O . LEU A 1 90 ? -5.801 4.895 4.001 1.00 88.00 90 LEU A O 1
ATOM 714 N N . GLY A 1 91 ? -7.697 6.089 4.236 1.00 89.69 91 GLY A N 1
ATOM 715 C CA . GLY A 1 91 ? -8.013 6.111 2.805 1.00 89.69 91 GLY A CA 1
ATOM 716 C C . GLY A 1 91 ? -6.884 6.718 1.965 1.00 89.69 91 GLY A C 1
ATOM 717 O O . GLY A 1 91 ? -6.452 6.125 0.977 1.00 89.69 91 GLY A O 1
ATOM 718 N N . GLU A 1 92 ? -6.314 7.847 2.394 1.00 91.50 92 GLU A N 1
ATOM 719 C CA . GLU A 1 92 ? -5.167 8.480 1.729 1.00 91.50 92 GLU A CA 1
ATOM 720 C C . GLU A 1 92 ? -3.907 7.608 1.773 1.00 91.50 92 GLU A C 1
ATOM 722 O O . GLU A 1 92 ? -3.148 7.562 0.799 1.00 91.50 92 GLU A O 1
ATOM 727 N N . THR A 1 93 ? -3.673 6.893 2.875 1.00 92.38 93 THR A N 1
ATOM 728 C CA . THR A 1 93 ? -2.543 5.962 2.991 1.00 92.38 93 THR A CA 1
ATOM 729 C C . THR A 1 93 ? -2.671 4.824 1.975 1.00 92.38 93 THR A C 1
ATOM 731 O O . THR A 1 93 ? -1.705 4.543 1.264 1.00 92.38 93 THR A O 1
ATOM 734 N N . LEU A 1 94 ? -3.862 4.233 1.833 1.00 90.94 94 LEU A N 1
ATOM 735 C CA . LEU A 1 94 ? -4.143 3.174 0.855 1.00 90.94 94 LEU A CA 1
ATOM 736 C C . LEU A 1 94 ? -4.074 3.681 -0.591 1.00 90.94 94 LEU A C 1
ATOM 738 O O . LEU A 1 94 ? -3.500 3.014 -1.450 1.00 90.94 94 LEU A O 1
ATOM 742 N N . LEU A 1 95 ? -4.562 4.895 -0.859 1.00 92.25 95 LEU A N 1
ATOM 743 C CA . LEU A 1 95 ? -4.461 5.510 -2.185 1.00 92.25 95 LEU A CA 1
ATOM 744 C C . LEU A 1 95 ? -3.001 5.718 -2.600 1.00 92.25 95 LEU A C 1
ATOM 746 O O . LEU A 1 95 ? -2.613 5.448 -3.737 1.00 92.25 95 LEU A O 1
ATOM 750 N N . ASN A 1 96 ? -2.172 6.219 -1.685 1.00 94.38 96 ASN A N 1
ATOM 751 C CA . ASN A 1 96 ? -0.753 6.426 -1.963 1.00 94.38 96 ASN A CA 1
ATOM 752 C C . ASN A 1 96 ? 0.001 5.100 -2.118 1.00 94.38 96 ASN A C 1
ATOM 754 O O . ASN A 1 96 ? 0.979 5.040 -2.859 1.00 94.38 96 ASN A O 1
ATOM 758 N N . LEU A 1 97 ? -0.473 4.040 -1.469 1.00 92.62 97 LEU A N 1
ATOM 759 C CA . LEU A 1 97 ? 0.058 2.691 -1.614 1.00 92.62 97 LEU A CA 1
ATOM 760 C C . LEU A 1 97 ? -0.268 2.117 -3.001 1.00 92.62 97 LEU A C 1
ATOM 762 O O . LEU A 1 97 ? 0.643 1.628 -3.666 1.00 92.62 97 LEU A O 1
ATOM 766 N N . ALA A 1 98 ? -1.493 2.315 -3.500 1.00 91.44 98 ALA A N 1
ATOM 767 C CA . ALA A 1 98 ? -1.861 2.003 -4.886 1.00 91.44 98 ALA A CA 1
ATOM 768 C C . ALA A 1 98 ? -0.951 2.724 -5.900 1.00 91.44 98 ALA A C 1
ATOM 770 O O . ALA A 1 98 ? -0.435 2.120 -6.838 1.00 91.44 98 ALA A O 1
ATOM 771 N N . ARG A 1 99 ? -0.679 4.018 -5.679 1.00 93.12 99 ARG A N 1
ATOM 772 C CA . ARG A 1 99 ? 0.241 4.798 -6.531 1.00 93.12 99 ARG A CA 1
ATOM 773 C C . ARG A 1 99 ? 1.677 4.284 -6.471 1.00 93.12 99 ARG A C 1
ATOM 775 O O . ARG A 1 99 ? 2.357 4.244 -7.492 1.00 93.12 99 ARG A O 1
ATOM 782 N N . ALA A 1 100 ? 2.155 3.902 -5.288 1.00 93.75 100 ALA A N 1
ATOM 783 C CA . ALA A 1 100 ? 3.489 3.333 -5.136 1.00 93.75 100 ALA A CA 1
ATOM 784 C C . ALA A 1 100 ? 3.619 2.018 -5.920 1.00 93.75 100 ALA A C 1
ATOM 786 O O . ALA A 1 100 ? 4.621 1.805 -6.598 1.00 93.75 100 ALA A O 1
ATOM 787 N N . TRP A 1 101 ? 2.586 1.174 -5.899 1.00 91.56 101 TRP A N 1
ATOM 788 C CA . TRP A 1 101 ? 2.536 -0.067 -6.675 1.00 91.56 101 TRP A CA 1
ATOM 789 C C . TRP A 1 101 ? 2.489 0.175 -8.186 1.00 91.56 101 TRP A C 1
ATOM 791 O O . TRP A 1 101 ? 3.206 -0.496 -8.931 1.00 91.56 101 TRP A O 1
ATOM 801 N N . GLU A 1 102 ? 1.736 1.178 -8.644 1.00 91.44 102 GLU A N 1
ATOM 802 C CA . GLU A 1 102 ? 1.724 1.610 -10.049 1.00 91.44 102 GLU A CA 1
ATOM 803 C C . GLU A 1 102 ? 3.116 2.034 -10.539 1.00 91.44 102 GLU A C 1
ATOM 805 O O . GLU A 1 102 ? 3.537 1.651 -11.633 1.00 91.44 102 GLU A O 1
ATOM 810 N N . LEU A 1 103 ? 3.857 2.772 -9.709 1.00 91.81 103 LEU A N 1
ATOM 811 C CA . LEU A 1 103 ? 5.222 3.214 -10.003 1.00 91.81 103 LEU A CA 1
ATOM 812 C C . LEU A 1 103 ? 6.286 2.132 -9.753 1.00 91.81 103 LEU A C 1
ATOM 814 O O . LEU A 1 103 ? 7.447 2.326 -10.112 1.00 91.81 103 LEU A O 1
ATOM 818 N N . GLY A 1 104 ? 5.911 1.004 -9.146 1.00 91.50 104 GLY A N 1
ATOM 819 C CA . GLY A 1 104 ? 6.842 -0.038 -8.717 1.00 91.50 104 GLY A CA 1
ATOM 820 C C . GLY A 1 104 ? 7.785 0.397 -7.588 1.00 91.50 104 GLY A C 1
ATOM 821 O O . GLY A 1 104 ? 8.853 -0.191 -7.432 1.00 91.50 104 GLY A O 1
ATOM 822 N N . ASP A 1 105 ? 7.418 1.416 -6.811 1.00 93.62 105 ASP A N 1
ATOM 823 C CA . ASP A 1 105 ? 8.226 1.965 -5.723 1.00 93.62 105 ASP A CA 1
ATOM 824 C C . ASP A 1 105 ? 7.968 1.211 -4.409 1.00 93.62 105 ASP A C 1
ATOM 826 O O . ASP A 1 105 ? 7.102 1.571 -3.602 1.00 93.62 105 ASP A O 1
ATOM 830 N N . THR A 1 106 ? 8.749 0.151 -4.184 1.00 93.94 106 THR A N 1
ATOM 831 C CA . THR A 1 106 ? 8.629 -0.668 -2.970 1.00 93.94 106 THR A CA 1
ATOM 832 C C . THR A 1 106 ? 9.050 0.071 -1.703 1.00 93.94 106 THR A C 1
ATOM 834 O O . THR A 1 106 ? 8.497 -0.180 -0.632 1.00 93.94 106 THR A O 1
ATOM 837 N N . SER A 1 107 ? 9.980 1.026 -1.809 1.00 94.81 107 SER A N 1
ATOM 838 C CA . SER A 1 107 ? 10.441 1.829 -0.674 1.00 94.81 107 SER A CA 1
ATOM 839 C C . SER A 1 107 ? 9.311 2.713 -0.155 1.00 94.81 107 SER A C 1
ATOM 841 O O . SER A 1 107 ? 9.039 2.744 1.049 1.00 94.81 107 SER A O 1
ATOM 843 N N . THR A 1 108 ? 8.617 3.406 -1.060 1.00 95.06 108 THR A N 1
ATOM 844 C CA . THR A 1 108 ? 7.454 4.223 -0.703 1.00 95.06 108 THR A CA 1
ATOM 845 C C . THR A 1 108 ? 6.315 3.352 -0.180 1.00 95.06 108 THR A C 1
ATOM 847 O O . THR A 1 108 ? 5.737 3.693 0.854 1.00 95.06 108 THR A O 1
ATOM 850 N N . SER A 1 109 ? 6.023 2.200 -0.802 1.00 93.94 109 SER A N 1
ATOM 851 C CA . SER A 1 109 ? 4.973 1.304 -0.294 1.00 93.94 109 SER A CA 1
ATOM 852 C C . SER A 1 109 ? 5.275 0.783 1.115 1.00 93.94 109 SER A C 1
ATOM 854 O O . SER A 1 109 ? 4.388 0.792 1.964 1.00 93.94 109 SER A O 1
ATOM 856 N N . ALA A 1 110 ? 6.528 0.415 1.405 1.00 94.31 110 ALA A N 1
ATOM 857 C CA . ALA A 1 110 ? 6.950 -0.039 2.731 1.00 94.31 110 ALA A CA 1
ATOM 858 C C . ALA A 1 110 ? 6.853 1.077 3.781 1.00 94.31 110 ALA A C 1
ATOM 860 O O . ALA A 1 110 ? 6.401 0.853 4.904 1.00 94.31 110 ALA A O 1
ATOM 861 N N . ALA A 1 111 ? 7.247 2.302 3.427 1.00 95.56 111 ALA A N 1
ATOM 862 C CA . ALA A 1 111 ? 7.142 3.452 4.322 1.00 95.56 111 ALA A CA 1
ATOM 863 C C . ALA A 1 111 ? 5.682 3.815 4.646 1.00 95.56 111 ALA A C 1
ATOM 865 O O . ALA A 1 111 ? 5.391 4.231 5.767 1.00 95.56 111 ALA A O 1
ATOM 866 N N . LEU A 1 112 ? 4.768 3.654 3.685 1.00 94.75 112 LEU A N 1
ATOM 867 C CA . LEU A 1 112 ? 3.331 3.849 3.890 1.00 94.75 112 LEU A CA 1
ATOM 868 C C . LEU A 1 112 ? 2.729 2.732 4.746 1.00 94.75 112 LEU A C 1
ATOM 870 O O . LEU A 1 112 ? 2.009 3.029 5.696 1.00 94.75 112 LEU A O 1
ATOM 874 N N . ALA A 1 113 ? 3.072 1.471 4.475 1.00 92.94 113 ALA A N 1
ATOM 875 C CA . ALA A 1 113 ? 2.577 0.322 5.232 1.00 92.94 113 ALA A CA 1
ATOM 876 C C . ALA A 1 113 ? 2.969 0.390 6.720 1.00 92.94 113 ALA A C 1
ATOM 878 O O . ALA A 1 113 ? 2.149 0.109 7.588 1.00 92.94 113 ALA A O 1
ATOM 879 N N . LYS A 1 114 ? 4.169 0.897 7.037 1.00 93.69 114 LYS A N 1
ATOM 880 C CA . LYS A 1 114 ? 4.624 1.155 8.420 1.00 93.69 114 LYS A CA 1
ATOM 881 C C . LYS A 1 114 ? 3.769 2.157 9.201 1.00 93.69 114 LYS A C 1
ATOM 883 O O . LYS A 1 114 ? 3.908 2.244 10.417 1.00 93.69 114 LYS A O 1
ATOM 888 N N . LYS A 1 115 ? 2.896 2.918 8.536 1.00 91.94 115 LYS A N 1
ATOM 889 C CA . LYS A 1 115 ? 1.937 3.811 9.201 1.00 91.94 115 LYS A CA 1
ATOM 890 C C . LYS A 1 115 ? 0.671 3.082 9.639 1.00 91.94 115 LYS A C 1
ATOM 892 O O . LYS A 1 115 ? 0.030 3.541 10.575 1.00 91.94 115 LYS A O 1
ATOM 897 N N . LEU A 1 116 ? 0.324 1.954 9.015 1.00 88.94 116 LEU A N 1
ATOM 898 C CA . LEU A 1 116 ? -0.918 1.224 9.291 1.00 88.94 116 LEU A CA 1
ATOM 899 C C . LEU A 1 116 ? -1.074 0.819 10.770 1.00 88.94 116 LEU A C 1
ATOM 901 O O . LEU A 1 116 ? -2.157 1.051 11.304 1.00 88.94 116 LEU A O 1
ATOM 905 N N . PRO A 1 117 ? -0.035 0.330 11.485 1.00 89.56 117 PRO A N 1
ATOM 906 C CA . PRO A 1 117 ? -0.154 0.020 12.915 1.00 89.56 117 PRO A CA 1
ATOM 907 C C . PRO A 1 117 ? -0.466 1.236 13.793 1.00 89.56 117 PRO A C 1
ATOM 909 O O . PRO A 1 117 ? -1.023 1.091 14.877 1.00 89.56 117 PRO A O 1
ATOM 912 N N . LEU A 1 118 ? -0.103 2.442 13.344 1.00 89.06 118 LEU A N 1
ATOM 913 C CA . LEU A 1 118 ? -0.365 3.690 14.065 1.00 89.06 118 LEU A CA 1
ATOM 914 C C . LEU A 1 118 ? -1.811 4.170 13.877 1.00 89.06 118 LEU A C 1
ATOM 916 O O . LEU A 1 118 ? -2.284 4.988 14.662 1.00 89.06 118 LEU A O 1
ATOM 920 N N . LEU A 1 119 ? -2.502 3.652 12.857 1.00 85.00 119 LEU A N 1
ATOM 921 C CA . LEU A 1 119 ? -3.891 3.970 12.519 1.00 85.00 119 LEU A CA 1
ATOM 922 C C . LEU A 1 119 ? -4.892 2.981 13.137 1.00 85.00 119 LEU A C 1
ATOM 924 O O . LEU A 1 119 ? -6.076 3.035 12.818 1.00 85.00 119 LEU A O 1
ATOM 928 N N . GLU A 1 120 ? -4.446 2.091 14.029 1.00 82.81 120 GLU A N 1
ATOM 929 C CA . GLU A 1 120 ? -5.302 1.111 14.715 1.00 82.81 120 GLU A CA 1
ATOM 930 C C . GLU A 1 120 ? -6.476 1.774 15.452 1.00 82.81 120 GLU A C 1
ATOM 932 O O . GLU A 1 120 ? -7.615 1.313 15.365 1.00 82.81 120 GLU A O 1
ATOM 937 N N . SER A 1 121 ? -6.231 2.928 16.072 1.00 75.75 121 SER A N 1
ATOM 938 C CA . SER A 1 121 ? -7.261 3.704 16.771 1.00 75.75 121 SER A CA 1
ATOM 939 C C . SER A 1 121 ? -8.337 4.273 15.840 1.00 75.75 121 SER A C 1
ATOM 941 O O . SER A 1 121 ? -9.451 4.540 16.284 1.00 75.75 121 SER A O 1
ATOM 943 N N . SER A 1 122 ? -8.035 4.428 14.548 1.00 71.00 122 SER A N 1
ATOM 944 C CA . SER A 1 122 ? -9.001 4.834 13.520 1.00 71.00 122 SER A CA 1
ATOM 945 C C . SER A 1 122 ? -9.853 3.659 13.022 1.00 71.00 122 SER A C 1
ATOM 947 O O . SER A 1 122 ? -10.900 3.875 12.414 1.00 71.00 122 SER A O 1
ATOM 949 N N . LEU A 1 123 ? -9.427 2.415 13.278 1.00 69.19 123 LEU A N 1
ATOM 950 C CA . LEU A 1 123 ? -10.141 1.186 12.907 1.00 69.19 123 LEU A CA 1
ATOM 951 C C . LEU A 1 123 ? -11.099 0.711 14.005 1.00 69.19 123 LEU A C 1
ATOM 953 O O . LEU A 1 123 ? -12.105 0.056 13.720 1.00 69.19 123 LEU A O 1
ATOM 957 N N . THR A 1 124 ? -10.808 1.030 15.266 1.00 61.69 124 THR A N 1
ATOM 958 C CA . THR A 1 124 ? -11.669 0.695 16.401 1.00 61.69 124 THR A CA 1
ATOM 959 C C . THR A 1 124 ? -12.765 1.751 16.548 1.00 61.69 124 THR A C 1
ATOM 961 O O . THR A 1 124 ? -12.647 2.740 17.266 1.00 61.69 124 THR A O 1
ATOM 964 N N . GLY A 1 125 ? -13.865 1.545 15.817 1.00 53.59 125 GLY A N 1
ATOM 965 C CA . GLY A 1 125 ? -15.050 2.400 15.892 1.00 53.59 125 GLY A CA 1
ATOM 966 C C . GLY A 1 125 ? -15.512 2.609 17.339 1.00 53.59 125 GLY A C 1
ATOM 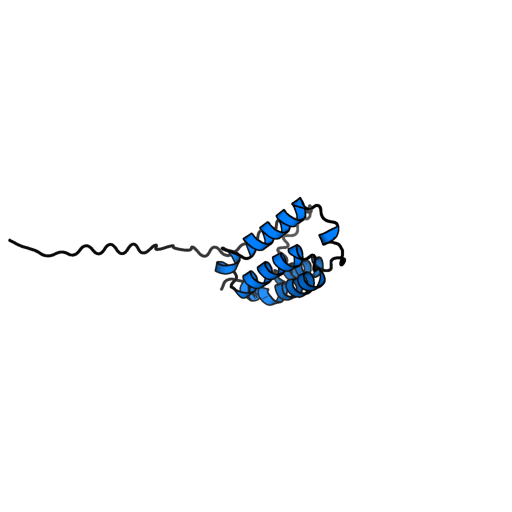967 O O . GLY A 1 125 ? -15.864 1.647 18.021 1.00 53.59 125 GLY A O 1
ATOM 968 N N . SER A 1 126 ? -15.502 3.864 17.798 1.00 40.97 126 SER A N 1
ATOM 969 C CA . SER A 1 126 ? -16.061 4.275 19.095 1.00 40.97 126 SER A CA 1
ATOM 970 C C . SER A 1 126 ? -17.589 4.226 19.119 1.00 40.97 126 SER A C 1
ATOM 972 O O . SER A 1 126 ? -18.228 4.627 18.107 1.00 40.97 126 SER A O 1
#

Organism: Opuntia streptacantha (NCBI:txid393608)

Secondary structure (DSSP, 8-state):
-------------------------------S--------HHHHHHHHHHTT---TTHHHHS-HHHHHHHHHHHHHHHSTHHHHHH-HHHHHHHHHHHHHHHHT-HHHHHHHHTTGGGGHHHHS--

Foldseek 3Di:
DDDDDDDDDDPDPPPPPPPDQPPPPPPDPDDPDPDPDPDDPLVVLVVQLVVLPDPLCRLVPDDPVVLVVQLVVLLVCLDPPCCVQLHNLVSVLSNVLSVCSVVSNSVSNSVSSVCRSVSVVSSRDD

Sequence (126 aa):
RFSNSQFRNTLTPKTHFVRRPFSVSLALTESDSPKSLNPDPQTLLQDLADSFDLPADYFAKLPRDLRLDLNDAAFDLSNGPVLDECGQELGETLLNLARAWELGDTSTSAALAKKLPLLESSLTGS

Radius of gyration: 21.35 Å; chains: 1; bounding box: 78×56×36 Å

pLDDT: mean 74.3, std 21.63, range [32.12, 95.56]